Protein AF-A0A345BJR4-F1 (afdb_monomer)

pLDDT: mean 89.12, std 7.37, range [49.47, 97.88]

Secondary structure (DSSP, 8-state):
-HHHHHHHHHTTTT-----STT-TTSHHHHHHHHHHHHT----SS-TTHHHHHTT-----GGG--TT-EEEE-BTTBTT-STTT-EEEE-------

Organism: Enterococcus faecalis (NCBI:txid1351)

Structure (mmCIF, N/CA/C/O backbone):
data_AF-A0A345BJR4-F1
#
_entry.id   AF-A0A345BJR4-F1
#
loop_
_atom_site.group_PDB
_atom_site.id
_atom_site.type_symbol
_atom_site.label_atom_id
_atom_site.label_alt_id
_atom_site.label_comp_id
_atom_site.label_asym_id
_atom_site.label_entity_id
_atom_site.label_seq_id
_atom_site.pdbx_PDB_ins_code
_atom_site.Cartn_x
_atom_site.Cartn_y
_atom_site.Cartn_z
_atom_site.occupancy
_atom_site.B_iso_or_equiv
_atom_site.auth_seq_id
_atom_site.auth_comp_id
_atom_site.auth_asym_id
_atom_site.auth_atom_id
_atom_site.pdbx_PDB_model_num
ATOM 1 N N . GLY A 1 1 ? -10.790 10.121 4.983 1.00 88.88 1 GLY A N 1
ATOM 2 C CA . GLY A 1 1 ? -10.807 9.316 6.227 1.00 88.88 1 GLY A CA 1
ATOM 3 C C . GLY A 1 1 ? -10.599 7.841 5.917 1.00 88.88 1 GLY A C 1
ATOM 4 O O . GLY A 1 1 ? -10.798 7.461 4.769 1.00 88.88 1 GLY A O 1
ATOM 5 N N . LYS A 1 2 ? -10.239 7.006 6.908 1.00 93.62 2 LYS A N 1
ATOM 6 C CA . LYS A 1 2 ? -9.863 5.583 6.711 1.00 93.62 2 LYS A CA 1
ATOM 7 C C . LYS A 1 2 ? -10.850 4.782 5.844 1.00 93.62 2 LYS A C 1
ATOM 9 O O . LYS A 1 2 ? -10.436 4.135 4.890 1.00 93.62 2 LYS A O 1
ATOM 14 N N . GLN A 1 3 ? -12.156 4.912 6.091 1.00 97.00 3 GLN A N 1
ATOM 15 C CA . GLN A 1 3 ? -13.186 4.208 5.312 1.00 97.00 3 GLN A CA 1
ATOM 16 C C . GLN A 1 3 ? -13.178 4.565 3.815 1.00 97.00 3 GLN A C 1
ATOM 18 O O . GLN A 1 3 ? -13.412 3.705 2.973 1.00 97.00 3 GLN A O 1
ATOM 23 N N . ALA A 1 4 ? -12.894 5.820 3.463 1.00 97.50 4 ALA A N 1
ATOM 24 C CA . ALA A 1 4 ? -12.852 6.244 2.065 1.00 97.50 4 ALA A CA 1
ATOM 25 C C . ALA A 1 4 ? -11.660 5.624 1.318 1.00 97.50 4 ALA A C 1
ATOM 27 O O . ALA A 1 4 ? -11.807 5.233 0.163 1.00 97.50 4 ALA A O 1
ATOM 28 N N . ALA A 1 5 ? -10.515 5.468 1.992 1.00 97.06 5 ALA A N 1
ATOM 29 C CA . ALA A 1 5 ? -9.361 4.762 1.440 1.00 97.06 5 ALA A CA 1
ATOM 30 C C . ALA A 1 5 ? -9.673 3.273 1.208 1.00 97.06 5 ALA A C 1
ATOM 32 O O . ALA A 1 5 ? -9.392 2.748 0.134 1.00 97.06 5 ALA A O 1
ATOM 33 N N . ILE A 1 6 ? -10.344 2.623 2.169 1.00 97.88 6 ILE A N 1
ATOM 34 C CA . ILE A 1 6 ? -10.810 1.232 2.037 1.00 97.88 6 ILE A CA 1
ATOM 35 C C . ILE A 1 6 ? -11.760 1.081 0.844 1.00 97.88 6 ILE A C 1
ATOM 37 O O . ILE A 1 6 ? -11.554 0.211 0.003 1.00 97.88 6 ILE A O 1
ATOM 41 N N . ASN A 1 7 ? -12.766 1.951 0.724 1.00 97.62 7 ASN A N 1
ATOM 42 C CA . ASN A 1 7 ? -13.714 1.910 -0.392 1.00 97.62 7 ASN A CA 1
ATOM 43 C C . ASN A 1 7 ? -13.006 2.106 -1.743 1.00 97.62 7 ASN A C 1
ATOM 45 O O . ASN A 1 7 ? -13.333 1.427 -2.714 1.00 97.62 7 ASN A O 1
ATOM 49 N N . ALA A 1 8 ? -12.019 3.006 -1.800 1.00 95.44 8 ALA A N 1
ATOM 50 C CA . ALA A 1 8 ? -11.222 3.223 -2.999 1.00 95.44 8 ALA A CA 1
ATOM 51 C C . ALA A 1 8 ? -10.385 1.990 -3.367 1.00 95.44 8 ALA A C 1
ATOM 53 O O . ALA A 1 8 ? -10.278 1.694 -4.551 1.00 95.44 8 ALA A O 1
ATOM 54 N N . ALA A 1 9 ? -9.821 1.266 -2.399 1.00 94.69 9 ALA A N 1
ATOM 55 C CA . ALA A 1 9 ? -9.093 0.024 -2.664 1.00 94.69 9 ALA A CA 1
ATOM 56 C C . ALA A 1 9 ? -10.018 -1.108 -3.121 1.00 94.69 9 ALA A C 1
ATOM 58 O O . ALA A 1 9 ? -9.723 -1.802 -4.089 1.00 94.69 9 ALA A O 1
ATOM 59 N N . LEU A 1 10 ? -11.182 -1.257 -2.485 1.00 95.81 10 LEU A N 1
ATOM 60 C CA . LEU A 1 10 ? -12.170 -2.263 -2.878 1.00 95.81 10 LEU A CA 1
ATOM 61 C C . LEU A 1 10 ? -12.699 -2.043 -4.301 1.00 95.81 10 LEU A C 1
ATOM 63 O O . LEU A 1 10 ? -12.992 -3.015 -4.989 1.00 95.81 10 LEU A O 1
ATOM 67 N N . ALA A 1 11 ? -12.761 -0.795 -4.774 1.00 94.19 11 ALA A N 1
ATOM 68 C CA . ALA A 1 11 ? -13.137 -0.487 -6.152 1.00 94.19 11 ALA A CA 1
ATOM 69 C C . ALA A 1 11 ? -12.126 -0.994 -7.204 1.00 94.19 11 ALA A C 1
ATOM 71 O O . ALA A 1 11 ? -12.473 -1.069 -8.379 1.00 94.19 11 ALA A O 1
ATOM 72 N N . ASP A 1 12 ? -10.894 -1.352 -6.822 1.00 91.00 12 ASP A N 1
ATOM 73 C CA . ASP A 1 12 ? -9.934 -1.987 -7.739 1.00 91.00 12 ASP A CA 1
ATOM 74 C C . ASP A 1 12 ? -10.132 -3.497 -7.871 1.00 91.00 12 ASP A C 1
ATOM 76 O O . ASP A 1 12 ? -9.688 -4.091 -8.853 1.00 91.00 12 ASP A O 1
ATOM 80 N N . VAL A 1 13 ? -10.811 -4.130 -6.914 1.00 90.75 13 VAL A N 1
ATOM 81 C CA . VAL A 1 13 ? -11.006 -5.580 -6.922 1.00 90.75 13 VAL A CA 1
ATOM 82 C C . VAL A 1 13 ? -11.866 -5.984 -8.119 1.00 90.75 13 VAL A C 1
ATOM 84 O O . VAL A 1 13 ? -12.939 -5.435 -8.352 1.00 90.75 13 VAL A O 1
ATOM 87 N N . GLY A 1 14 ? -11.388 -6.971 -8.878 1.00 91.44 14 GLY A N 1
ATOM 88 C CA . GLY A 1 14 ? -12.058 -7.464 -10.084 1.00 91.44 14 GLY A CA 1
ATOM 89 C C . GLY A 1 14 ? -11.768 -6.649 -11.347 1.00 91.44 14 GLY A C 1
ATOM 90 O O . GLY A 1 14 ? -12.173 -7.067 -12.429 1.00 91.44 14 GLY A O 1
ATOM 91 N N . ASN A 1 15 ? -11.029 -5.542 -11.239 1.00 88.88 15 ASN A N 1
ATOM 92 C CA . ASN A 1 15 ? -10.568 -4.773 -12.388 1.00 88.88 15 ASN A CA 1
ATOM 93 C C . ASN A 1 15 ? -9.152 -5.192 -12.803 1.00 88.88 15 ASN A C 1
ATOM 95 O O . ASN A 1 15 ? -8.344 -5.653 -12.000 1.00 88.88 15 ASN A O 1
ATOM 99 N N . SER A 1 16 ? -8.845 -5.032 -14.089 1.00 88.00 16 SER A N 1
ATOM 100 C CA . SER A 1 16 ? -7.501 -5.203 -14.641 1.00 88.00 16 SER A CA 1
ATOM 101 C C . SER A 1 16 ? -7.126 -3.943 -15.399 1.00 88.00 16 SER A C 1
ATOM 103 O O . SER A 1 16 ? -7.844 -3.518 -16.302 1.00 88.00 16 SER A O 1
ATOM 105 N N . TYR A 1 17 ? -6.000 -3.349 -15.027 1.00 87.31 17 TYR A N 1
ATOM 106 C CA . TYR A 1 17 ? -5.496 -2.128 -15.636 1.00 87.31 17 TYR A CA 1
ATOM 107 C C . TYR A 1 17 ? -4.182 -2.421 -16.352 1.00 87.31 17 TYR A C 1
ATOM 109 O O . TYR A 1 17 ? -3.387 -3.241 -15.892 1.00 87.31 17 TYR A O 1
ATOM 117 N N . ALA A 1 18 ? -3.940 -1.733 -17.466 1.00 86.81 18 ALA A N 1
ATOM 118 C CA . ALA A 1 18 ? -2.630 -1.763 -18.097 1.00 86.81 18 ALA A CA 1
ATOM 119 C C . ALA A 1 18 ? -1.568 -1.225 -17.123 1.00 86.81 18 ALA A C 1
ATOM 121 O O . ALA A 1 18 ? -1.797 -0.241 -16.413 1.00 86.81 18 ALA A O 1
ATOM 122 N N . THR A 1 19 ? -0.411 -1.879 -17.099 1.00 83.06 19 THR A N 1
ATOM 123 C CA . THR A 1 19 ? 0.746 -1.483 -16.295 1.00 83.06 19 THR A CA 1
ATOM 124 C C . THR A 1 19 ? 1.890 -1.032 -17.204 1.00 83.06 19 THR A C 1
ATOM 126 O O . THR A 1 19 ? 1.991 -1.427 -18.365 1.00 83.06 19 THR A O 1
ATOM 129 N N . GLY A 1 20 ? 2.719 -0.135 -16.684 1.00 80.88 20 GLY A N 1
ATOM 130 C CA . GLY A 1 20 ? 3.736 0.634 -17.399 1.00 80.88 20 GLY A CA 1
ATOM 131 C C . GLY A 1 20 ? 3.904 1.973 -16.684 1.00 80.88 20 GLY A C 1
ATOM 132 O O . GLY A 1 20 ? 3.074 2.296 -15.840 1.00 80.88 20 GLY A O 1
ATOM 133 N N . TRP A 1 21 ? 4.922 2.765 -17.023 1.00 81.38 21 TRP A N 1
ATOM 134 C CA . TRP A 1 21 ? 5.249 3.976 -16.261 1.00 81.38 21 TRP A CA 1
ATOM 135 C C . TRP A 1 21 ? 4.052 4.913 -16.046 1.00 81.38 21 TRP A C 1
ATOM 137 O O . TRP A 1 21 ? 3.488 5.449 -17.005 1.00 81.38 21 TRP A O 1
ATOM 147 N N . ASN A 1 22 ? 3.718 5.143 -14.773 1.00 83.38 22 ASN A N 1
ATOM 148 C CA . ASN A 1 22 ? 2.645 6.024 -14.316 1.00 83.38 22 ASN A CA 1
ATOM 149 C C . ASN A 1 22 ? 1.251 5.624 -14.848 1.00 83.38 22 ASN A C 1
ATOM 151 O O . ASN A 1 22 ? 0.437 6.490 -15.173 1.00 83.38 22 ASN A O 1
ATOM 155 N N . GLN A 1 23 ? 0.982 4.318 -14.965 1.00 85.81 23 GLN A N 1
ATOM 156 C CA . GLN A 1 23 ? -0.294 3.777 -15.453 1.00 85.81 23 GLN A CA 1
ATOM 157 C C . GLN A 1 23 ? -1.241 3.332 -14.314 1.00 85.81 23 GLN A C 1
ATOM 159 O O . GLN A 1 23 ? -0.777 2.980 -13.229 1.00 85.81 23 GLN A O 1
ATOM 164 N N . PRO A 1 24 ? -2.574 3.281 -14.543 1.00 75.44 24 PRO A N 1
ATOM 165 C CA . PRO A 1 24 ? -3.591 3.015 -13.510 1.00 75.44 24 PRO A CA 1
ATOM 166 C C . PRO A 1 24 ? -3.529 1.659 -12.779 1.00 75.44 24 PRO A C 1
ATOM 168 O O . PRO A 1 24 ? -4.265 1.478 -11.815 1.00 75.44 24 PRO A O 1
ATOM 171 N N . GLY A 1 25 ? -2.683 0.716 -13.208 1.00 82.81 25 GLY A N 1
ATOM 172 C CA . GLY A 1 25 ? -2.468 -0.572 -12.531 1.00 82.81 25 GLY A CA 1
ATOM 173 C C . GLY A 1 25 ? -1.209 -0.656 -11.668 1.00 82.81 25 GLY A C 1
ATOM 174 O O . GLY A 1 25 ? -0.936 -1.707 -11.092 1.00 82.81 25 GLY A O 1
ATOM 175 N N . GLU A 1 26 ? -0.403 0.404 -11.608 1.00 89.00 26 GLU A N 1
ATOM 176 C CA . GLU A 1 26 ? 0.812 0.405 -10.796 1.00 89.00 26 GLU A CA 1
ATOM 177 C C . GLU A 1 26 ? 0.493 0.549 -9.307 1.00 89.00 26 GLU A C 1
ATOM 179 O O . GLU A 1 26 ? -0.314 1.387 -8.904 1.00 89.00 26 GLU A O 1
ATOM 184 N N . CYS A 1 27 ? 1.206 -0.206 -8.469 1.00 90.19 27 CYS A N 1
ATOM 185 C CA . CYS A 1 27 ? 0.995 -0.225 -7.022 1.00 90.19 27 CYS A CA 1
ATOM 186 C C . CYS A 1 27 ? 1.039 1.181 -6.390 1.00 90.19 27 CYS A C 1
ATOM 188 O O . CYS A 1 27 ? 0.146 1.530 -5.622 1.00 90.19 27 CYS A O 1
ATOM 190 N N . LEU A 1 28 ? 2.006 2.033 -6.759 1.00 89.88 28 LEU A N 1
ATOM 191 C CA . LEU A 1 28 ? 2.094 3.404 -6.233 1.00 89.88 28 LEU A CA 1
ATOM 192 C C . LEU A 1 28 ? 1.003 4.337 -6.775 1.00 89.88 28 LEU A C 1
ATOM 194 O O . LEU A 1 28 ? 0.601 5.268 -6.077 1.00 89.88 28 LEU A O 1
ATOM 198 N N . VAL A 1 29 ? 0.501 4.104 -7.991 1.00 91.06 29 VAL A N 1
ATOM 199 C CA . VAL A 1 29 ? -0.625 4.874 -8.541 1.00 91.06 29 VAL A CA 1
ATOM 200 C C . VAL A 1 29 ? -1.907 4.528 -7.784 1.00 91.06 29 VAL A C 1
ATOM 202 O O . VAL A 1 29 ? -2.630 5.434 -7.361 1.00 91.06 29 VAL A O 1
ATOM 205 N N . SER A 1 30 ? -2.149 3.241 -7.524 1.00 92.00 30 SER A N 1
ATOM 206 C CA . SER A 1 30 ? -3.258 2.794 -6.678 1.00 92.00 30 SER A CA 1
ATOM 207 C C . SER A 1 30 ? -3.155 3.379 -5.268 1.00 92.00 30 SER A C 1
ATOM 209 O O . SER A 1 30 ? -4.112 3.986 -4.789 1.00 92.00 30 SER A O 1
ATOM 211 N N . VAL A 1 31 ? -1.974 3.322 -4.639 1.00 93.31 31 VAL A N 1
ATOM 212 C CA . VAL A 1 31 ? -1.764 3.887 -3.296 1.00 93.31 31 VAL A CA 1
ATOM 213 C C . VAL A 1 31 ? -2.041 5.384 -3.237 1.00 93.31 31 VAL A C 1
ATOM 215 O O . VAL A 1 31 ? -2.727 5.836 -2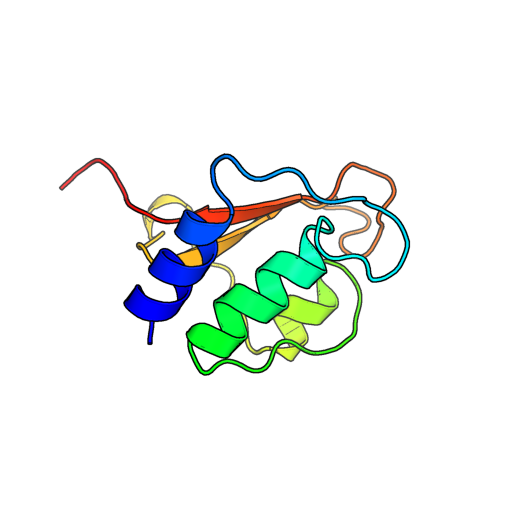.319 1.00 93.31 31 VAL A O 1
ATOM 218 N N . ARG A 1 32 ? -1.587 6.157 -4.236 1.00 92.69 32 ARG A N 1
ATOM 219 C CA . ARG A 1 32 ? -1.890 7.594 -4.332 1.00 92.69 32 ARG A CA 1
ATOM 220 C C . ARG A 1 32 ? -3.389 7.834 -4.328 1.00 92.69 32 ARG A C 1
ATOM 222 O O . ARG A 1 32 ? -3.863 8.708 -3.610 1.00 92.69 32 ARG A O 1
ATOM 229 N N . ARG A 1 33 ? -4.142 7.042 -5.095 1.00 93.12 33 ARG A N 1
ATOM 230 C CA . ARG A 1 33 ? -5.600 7.158 -5.169 1.00 93.12 33 ARG A CA 1
ATOM 231 C C . ARG A 1 33 ? -6.265 6.835 -3.834 1.00 93.12 33 ARG A C 1
ATOM 233 O O . ARG A 1 33 ? -7.139 7.582 -3.396 1.00 93.12 33 ARG A O 1
ATOM 240 N N . TRP A 1 34 ? -5.862 5.744 -3.184 1.00 95.44 34 TRP A N 1
ATOM 241 C CA . TRP A 1 34 ? -6.439 5.327 -1.905 1.00 95.44 34 TRP A CA 1
ATOM 242 C C . TRP A 1 34 ? -6.154 6.352 -0.802 1.00 95.44 34 TRP A C 1
ATOM 244 O O . TRP A 1 34 ? -7.069 6.764 -0.087 1.00 95.44 34 TRP A O 1
ATOM 254 N N . LEU A 1 35 ? -4.909 6.823 -0.702 1.00 94.38 35 LEU A N 1
ATOM 255 C CA . LEU A 1 35 ? -4.501 7.828 0.279 1.00 94.38 35 LEU A CA 1
ATOM 256 C C . LEU A 1 35 ? -5.155 9.186 0.011 1.00 94.38 35 LEU A C 1
ATOM 258 O O . LEU A 1 35 ? -5.661 9.794 0.955 1.00 94.38 35 LEU A O 1
ATOM 262 N N . ALA A 1 36 ? -5.268 9.611 -1.252 1.00 95.19 36 ALA A N 1
ATOM 263 C CA . ALA A 1 36 ? -5.981 10.834 -1.618 1.00 95.19 36 ALA A CA 1
ATOM 264 C C . ALA A 1 36 ? -7.464 10.774 -1.215 1.00 95.19 3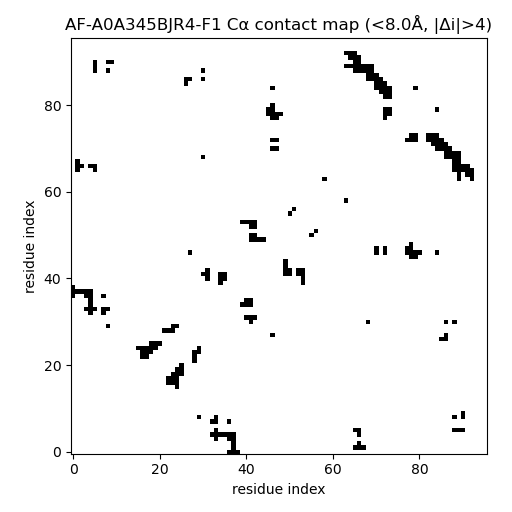6 ALA A C 1
ATOM 266 O O . ALA A 1 36 ? -7.972 11.721 -0.617 1.00 95.19 36 ALA A O 1
ATOM 267 N N . ALA A 1 37 ? -8.146 9.642 -1.436 1.00 96.44 37 ALA A N 1
ATOM 268 C CA . ALA A 1 37 ? -9.504 9.420 -0.921 1.00 96.44 37 ALA A CA 1
ATOM 269 C C . ALA A 1 37 ? -9.548 9.451 0.623 1.00 96.44 37 ALA A C 1
ATOM 271 O O . ALA A 1 37 ? -10.507 9.921 1.242 1.00 96.44 37 ALA A O 1
ATOM 272 N N . GLY A 1 38 ? -8.473 8.991 1.262 1.00 95.19 38 GLY A N 1
ATOM 273 C CA . GLY A 1 38 ? -8.223 9.109 2.694 1.00 95.19 38 GLY A CA 1
ATOM 274 C C . GLY A 1 38 ? -7.990 10.543 3.192 1.00 95.19 38 GLY A C 1
ATOM 275 O O . GLY A 1 38 ? -8.165 10.771 4.392 1.00 95.19 38 GLY A O 1
ATOM 27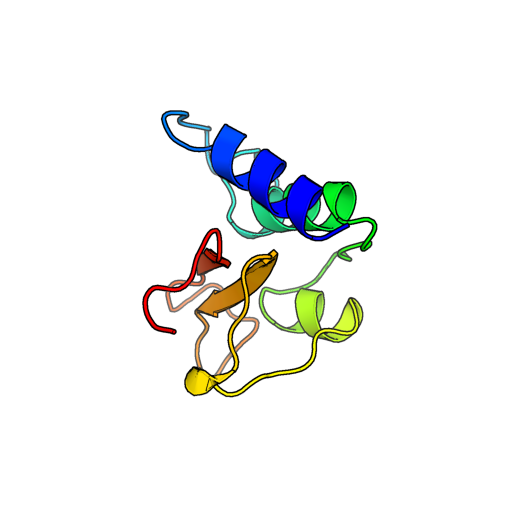6 N N . GLY A 1 39 ? -7.701 11.503 2.310 1.00 94.94 39 GLY A N 1
ATOM 277 C CA . GLY A 1 39 ? -7.320 12.879 2.648 1.00 94.94 39 GLY A CA 1
ATOM 278 C C . GLY A 1 39 ? -5.817 13.072 2.883 1.00 94.94 39 GLY A C 1
ATOM 279 O O . GLY A 1 39 ? -5.419 14.088 3.444 1.00 94.94 39 GLY A O 1
ATOM 280 N N . ILE A 1 40 ? -4.989 12.105 2.484 1.00 93.56 40 ILE A N 1
ATOM 281 C CA . ILE A 1 40 ? -3.528 12.136 2.597 1.00 93.56 40 ILE A CA 1
ATOM 282 C C . ILE A 1 40 ? -2.944 12.362 1.204 1.00 93.56 40 ILE A C 1
ATOM 284 O O . ILE A 1 40 ? -3.255 11.636 0.260 1.00 93.56 40 ILE A O 1
ATOM 288 N N . ASN A 1 41 ? -2.076 13.360 1.074 1.00 91.81 41 ASN A N 1
ATOM 289 C CA . ASN A 1 41 ? -1.333 13.570 -0.160 1.00 91.81 41 ASN A CA 1
ATOM 290 C C . ASN A 1 41 ? -0.126 12.628 -0.199 1.00 91.81 41 ASN A C 1
ATOM 292 O O . ASN A 1 41 ? 0.759 12.747 0.645 1.00 91.81 41 ASN A O 1
ATOM 296 N N . PHE A 1 42 ? -0.080 11.727 -1.181 1.00 90.62 42 PHE A N 1
ATOM 297 C CA . PHE A 1 42 ? 1.074 10.858 -1.399 1.00 90.62 42 PHE A CA 1
ATOM 298 C C . PHE A 1 42 ? 1.954 11.421 -2.510 1.00 90.62 42 PHE A C 1
ATOM 300 O O . PHE A 1 42 ? 1.550 11.482 -3.675 1.00 90.62 42 PHE A O 1
ATOM 307 N N . GLY A 1 43 ? 3.151 11.861 -2.130 1.00 80.06 43 GLY A N 1
ATOM 308 C CA . GLY A 1 43 ? 4.083 12.537 -3.024 1.00 80.06 43 GLY A CA 1
ATOM 309 C C . GLY A 1 43 ? 4.638 11.660 -4.150 1.00 80.06 43 GLY A C 1
ATOM 310 O O . GLY A 1 43 ? 4.433 10.444 -4.230 1.00 80.06 43 GLY A O 1
ATOM 311 N N . TYR A 1 44 ? 5.385 12.304 -5.044 1.00 73.94 44 TYR A N 1
ATOM 312 C CA . TYR A 1 44 ? 6.256 11.604 -5.983 1.00 73.94 44 TYR A CA 1
ATOM 313 C C . TYR A 1 44 ? 7.536 11.174 -5.263 1.00 73.94 44 TYR A C 1
ATOM 315 O O . TYR A 1 44 ? 8.050 11.902 -4.418 1.00 73.94 44 TYR A O 1
ATOM 323 N N . GLY A 1 45 ? 8.043 9.993 -5.597 1.00 80.56 45 GLY A N 1
ATOM 324 C CA . GLY A 1 45 ? 9.192 9.396 -4.929 1.00 80.56 45 GLY A CA 1
ATOM 325 C C . GLY A 1 45 ? 9.299 7.911 -5.246 1.00 80.56 45 GLY A C 1
ATOM 326 O O . GLY A 1 45 ? 8.512 7.380 -6.038 1.00 80.56 45 GLY A O 1
ATOM 327 N N . GLY A 1 46 ? 10.283 7.266 -4.630 1.00 85.38 46 GLY A N 1
ATOM 328 C CA . GLY A 1 46 ? 10.428 5.821 -4.671 1.00 85.38 46 GLY A CA 1
ATOM 329 C C . GLY A 1 46 ? 9.414 5.103 -3.766 1.00 85.38 46 GLY A C 1
ATOM 330 O O . GLY A 1 46 ? 8.671 5.748 -3.016 1.00 85.38 46 GLY A O 1
ATOM 331 N N . PRO A 1 47 ? 9.365 3.764 -3.853 1.00 86.94 47 PRO A N 1
ATOM 332 C CA . PRO A 1 47 ? 8.484 2.917 -3.059 1.00 86.94 47 PRO A CA 1
ATOM 333 C C . PRO A 1 47 ? 8.549 3.137 -1.551 1.00 86.94 47 PRO A C 1
ATOM 335 O O . PRO A 1 47 ? 7.518 2.991 -0.918 1.00 86.94 47 PRO A O 1
ATOM 338 N N . ASN A 1 48 ? 9.690 3.522 -0.982 1.00 90.38 48 ASN A N 1
ATOM 339 C CA . ASN A 1 48 ? 9.822 3.806 0.445 1.00 90.38 48 ASN A CA 1
ATOM 340 C C . ASN A 1 48 ? 9.739 5.309 0.724 1.00 90.38 48 ASN A C 1
ATOM 342 O O . ASN A 1 48 ? 8.939 5.766 1.546 1.00 90.38 48 ASN A O 1
ATOM 346 N N . SER A 1 49 ? 10.525 6.098 -0.012 1.00 90.94 49 SER A N 1
ATOM 347 C CA . SER A 1 49 ? 10.615 7.547 0.177 1.00 90.94 49 SER A CA 1
ATOM 348 C C . SER A 1 49 ? 9.272 8.253 -0.006 1.00 90.94 49 SER A C 1
ATOM 350 O O . SER A 1 49 ? 9.003 9.225 0.699 1.00 90.94 49 SER A O 1
ATOM 352 N N . GLY A 1 50 ? 8.386 7.742 -0.870 1.00 91.44 50 GLY A N 1
ATOM 353 C CA . GLY A 1 50 ? 7.018 8.247 -1.009 1.00 91.44 50 GLY A CA 1
ATOM 354 C C . GLY A 1 50 ? 6.197 8.135 0.282 1.00 91.44 50 GLY A C 1
ATOM 355 O O . GLY A 1 50 ? 5.501 9.082 0.652 1.00 91.44 50 GLY A O 1
ATOM 356 N N . TYR A 1 51 ? 6.316 7.027 1.018 1.00 91.00 51 TYR A N 1
ATOM 357 C CA . TYR A 1 51 ? 5.613 6.831 2.292 1.00 91.00 51 TYR A CA 1
ATOM 358 C C . TYR A 1 51 ? 6.192 7.719 3.380 1.00 91.00 51 TYR A C 1
ATOM 360 O O . TYR A 1 51 ? 5.442 8.427 4.052 1.00 91.00 51 TYR A O 1
ATOM 368 N N . VAL A 1 52 ? 7.520 7.735 3.512 1.00 90.62 52 VAL A N 1
ATOM 369 C CA . VAL A 1 52 ? 8.213 8.574 4.498 1.00 90.62 52 VAL A CA 1
ATOM 370 C C . VAL A 1 52 ? 7.858 10.050 4.290 1.00 90.62 52 VAL A C 1
ATOM 372 O O . VAL A 1 52 ? 7.477 10.731 5.240 1.00 90.62 52 VAL A O 1
ATOM 375 N N . ALA A 1 53 ? 7.883 10.535 3.044 1.00 91.25 53 ALA A N 1
ATOM 376 C CA . ALA A 1 53 ? 7.517 11.914 2.707 1.00 91.25 53 ALA A CA 1
ATOM 377 C C . ALA A 1 53 ? 6.037 12.238 2.970 1.00 91.25 53 ALA A C 1
ATOM 379 O O . ALA A 1 53 ? 5.688 13.394 3.197 1.00 91.25 53 ALA A O 1
ATOM 380 N N . SER A 1 54 ? 5.172 11.223 2.971 1.00 90.50 54 SER A N 1
ATOM 381 C CA . SER A 1 54 ? 3.747 11.357 3.298 1.00 90.50 54 SER A CA 1
ATOM 382 C C . SER A 1 54 ? 3.474 11.307 4.808 1.00 90.50 54 SER A C 1
ATOM 384 O O . SER A 1 54 ? 2.317 11.328 5.224 1.00 90.50 54 SER A O 1
ATOM 386 N N . GLY A 1 55 ? 4.525 11.232 5.634 1.00 90.38 55 GLY A N 1
ATOM 387 C CA . GLY A 1 55 ? 4.423 11.149 7.090 1.00 90.38 55 GLY A CA 1
ATOM 388 C C . GLY A 1 55 ? 4.076 9.752 7.605 1.00 90.38 55 GLY A C 1
ATOM 389 O O . GLY A 1 55 ? 3.570 9.630 8.721 1.00 90.38 55 GLY A O 1
ATOM 390 N N . ALA A 1 56 ? 4.309 8.703 6.809 1.00 90.88 56 ALA A N 1
ATOM 391 C CA . ALA A 1 56 ? 4.051 7.338 7.242 1.00 90.88 56 ALA A CA 1
ATOM 392 C C . ALA A 1 56 ? 4.956 6.955 8.418 1.00 90.88 56 ALA A C 1
ATOM 394 O O . ALA A 1 56 ? 6.160 7.217 8.420 1.00 90.88 56 ALA A O 1
ATOM 395 N N . THR A 1 57 ? 4.370 6.283 9.403 1.00 90.75 57 THR A N 1
ATOM 396 C CA . THR A 1 57 ? 5.090 5.677 10.519 1.00 90.75 57 THR A CA 1
ATOM 397 C C . THR A 1 57 ? 5.018 4.164 10.395 1.00 90.75 57 THR A C 1
ATOM 399 O O . THR A 1 57 ? 3.968 3.595 10.095 1.00 90.75 57 THR A O 1
ATOM 402 N N . GLN A 1 58 ? 6.146 3.492 10.619 1.00 89.88 58 GLN A N 1
ATOM 403 C CA . GLN A 1 58 ? 6.158 2.038 10.654 1.00 89.88 58 GLN A CA 1
ATOM 404 C C . GLN A 1 58 ? 5.467 1.556 11.932 1.00 89.88 58 GLN A C 1
ATOM 406 O O . GLN A 1 58 ? 5.764 2.026 13.032 1.00 89.88 58 GLN A O 1
ATOM 411 N N . VAL A 1 59 ? 4.559 0.597 11.784 1.00 88.88 59 VAL A N 1
ATOM 412 C CA . VAL A 1 59 ? 3.838 -0.027 12.895 1.00 88.88 59 VAL A CA 1
ATOM 413 C C . VAL A 1 59 ? 4.156 -1.517 12.961 1.00 88.88 59 VAL A C 1
ATOM 415 O O . VAL A 1 59 ? 4.443 -2.151 11.946 1.00 88.88 59 VAL A O 1
ATOM 418 N N . SER A 1 60 ? 4.112 -2.087 14.169 1.00 91.81 60 SER A N 1
ATOM 419 C CA . SER A 1 60 ? 4.174 -3.542 14.351 1.00 91.81 60 SER A CA 1
ATOM 420 C C . SER A 1 60 ? 3.002 -4.212 13.636 1.00 91.81 60 SER A C 1
ATOM 422 O O . SER A 1 60 ? 1.884 -3.695 13.673 1.00 91.81 60 SER A O 1
ATOM 424 N N . TRP A 1 61 ? 3.226 -5.404 13.077 1.00 88.94 61 TRP A N 1
ATOM 425 C CA . TRP A 1 61 ? 2.174 -6.192 12.429 1.00 88.94 61 TRP A CA 1
ATOM 426 C C . TRP A 1 61 ? 0.983 -6.476 13.356 1.00 88.94 61 TRP A C 1
ATOM 428 O O . TRP A 1 61 ? -0.163 -6.474 12.922 1.00 88.94 61 TRP A O 1
ATOM 438 N N . SER A 1 62 ? 1.241 -6.632 14.659 1.00 91.69 62 SER A N 1
ATOM 439 C CA . SER A 1 62 ? 0.210 -6.819 15.690 1.00 91.69 62 SER A CA 1
ATOM 440 C C . SER A 1 62 ? -0.723 -5.618 15.877 1.00 91.69 62 SER A C 1
ATOM 442 O O . SER A 1 62 ? -1.766 -5.757 16.505 1.00 91.69 62 SER A O 1
ATOM 444 N N . ASN A 1 63 ? -0.332 -4.436 15.395 1.00 92.44 63 ASN A N 1
ATOM 445 C CA . ASN A 1 63 ? -1.053 -3.182 15.610 1.00 92.44 63 ASN A CA 1
ATOM 446 C C . ASN A 1 63 ? -1.750 -2.680 14.345 1.00 92.44 63 ASN A C 1
ATOM 448 O O . ASN A 1 63 ? -2.384 -1.628 14.396 1.00 92.44 63 ASN A O 1
ATOM 452 N N . VAL A 1 64 ? -1.623 -3.408 13.234 1.00 92.62 64 VAL A N 1
ATOM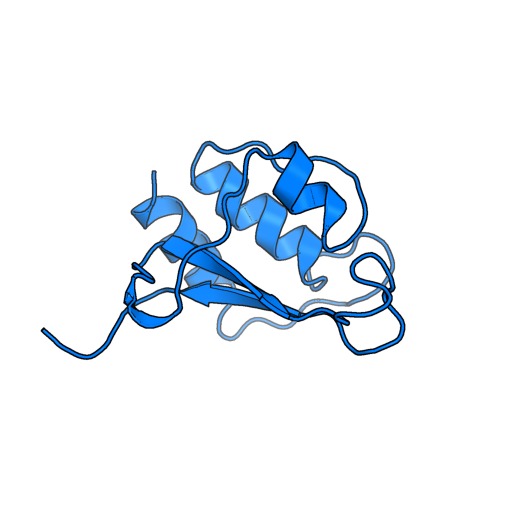 453 C CA . VAL A 1 64 ? -2.237 -3.057 11.953 1.00 92.62 64 VAL A CA 1
ATOM 454 C C . VAL A 1 64 ? -3.746 -2.892 12.116 1.00 92.62 64 VAL A C 1
ATOM 456 O O . VAL A 1 64 ? -4.411 -3.684 12.783 1.00 92.62 64 VAL A O 1
ATOM 459 N N . GLN A 1 65 ? -4.287 -1.851 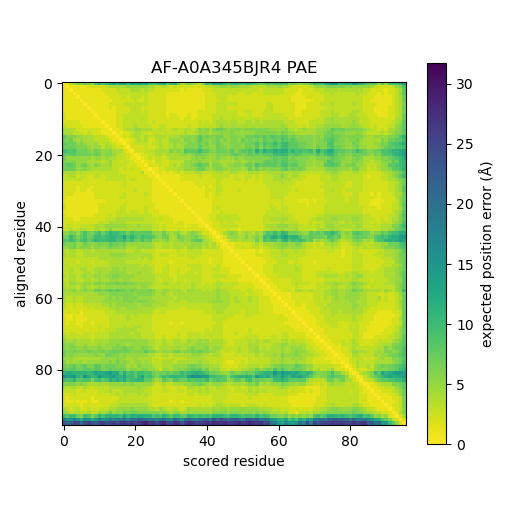11.497 1.00 94.19 65 GLN A N 1
ATOM 460 C CA . GLN A 1 65 ? -5.701 -1.508 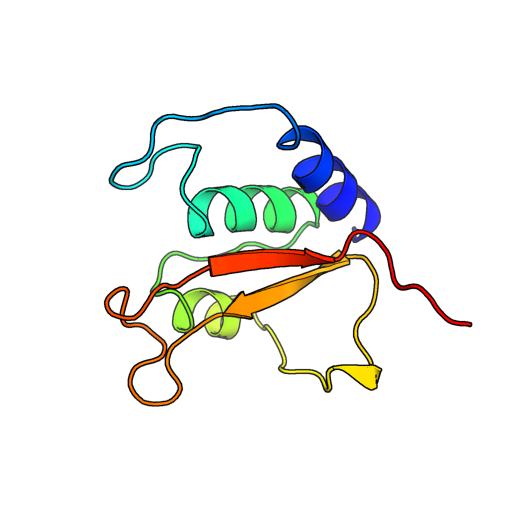11.505 1.00 94.19 65 GLN A CA 1
ATOM 461 C C . GLN A 1 65 ? -6.255 -1.437 10.077 1.00 94.19 65 GLN A C 1
ATOM 463 O O . GLN A 1 65 ? -5.518 -1.156 9.128 1.00 94.19 65 GLN A O 1
ATOM 468 N N . PRO A 1 66 ? -7.577 -1.602 9.897 1.00 95.62 66 PRO A N 1
ATOM 469 C CA . PRO A 1 66 ? -8.217 -1.287 8.629 1.00 95.62 66 PRO A CA 1
ATOM 470 C C . PRO A 1 66 ? -7.923 0.157 8.193 1.00 95.62 66 PRO A C 1
ATOM 472 O O . PRO A 1 66 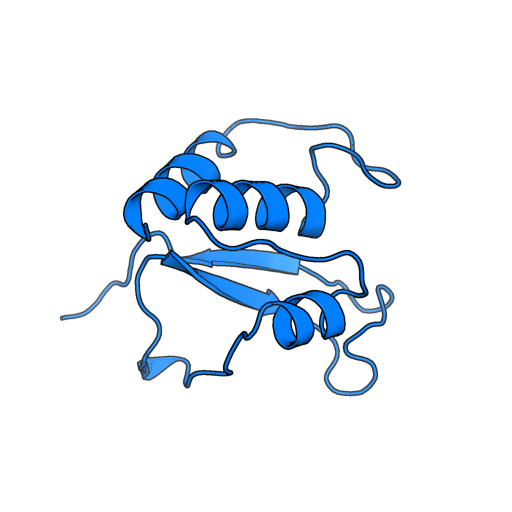? -8.060 1.106 8.972 1.00 95.62 66 PRO A O 1
ATOM 475 N N . GLY A 1 67 ? -7.535 0.320 6.932 1.00 94.44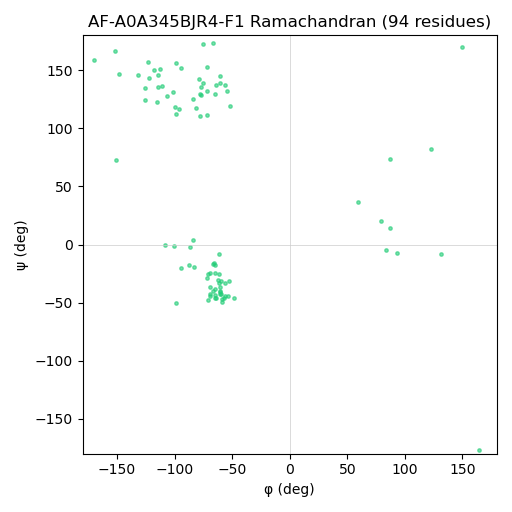 67 GLY A N 1
ATOM 476 C CA . GLY A 1 67 ? -7.107 1.578 6.328 1.00 94.44 67 GLY A CA 1
ATOM 477 C C . GLY A 1 67 ? -5.598 1.822 6.370 1.00 94.44 67 GLY A C 1
ATOM 478 O O . GLY A 1 67 ? -5.151 2.784 5.746 1.00 94.44 67 GLY A O 1
ATOM 479 N N . ASP A 1 68 ? -4.822 0.978 7.055 1.00 94.62 68 ASP A N 1
ATOM 480 C CA . ASP A 1 68 ? -3.363 1.022 6.973 1.00 94.62 68 ASP A CA 1
ATOM 481 C C . ASP A 1 68 ? -2.889 0.497 5.609 1.00 94.62 68 ASP A C 1
ATOM 483 O O . ASP A 1 68 ? -3.550 -0.323 4.962 1.00 94.62 68 ASP A O 1
ATOM 487 N N . VAL A 1 69 ? -1.727 0.978 5.173 1.00 93.31 69 VAL A N 1
ATOM 488 C CA . VAL A 1 69 ? -1.079 0.554 3.931 1.00 93.31 69 VAL A CA 1
ATOM 489 C C . VAL A 1 69 ? 0.224 -0.151 4.271 1.00 93.31 69 VAL A C 1
ATOM 491 O O . VAL A 1 69 ? 0.996 0.325 5.102 1.00 93.31 69 VAL A O 1
ATOM 494 N N . VAL A 1 70 ? 0.471 -1.278 3.613 1.00 92.38 70 VAL A N 1
ATOM 495 C CA . VAL A 1 70 ? 1.661 -2.104 3.806 1.00 92.38 70 VAL A CA 1
ATOM 496 C C . VAL A 1 70 ? 2.470 -2.089 2.520 1.00 92.38 70 VAL A C 1
ATOM 498 O O . VAL A 1 70 ? 1.969 -2.485 1.470 1.00 92.38 70 VAL A O 1
ATOM 501 N N . GLN A 1 71 ? 3.725 -1.659 2.620 1.00 91.31 71 GLN A N 1
ATOM 502 C CA . GLN A 1 71 ? 4.689 -1.678 1.528 1.00 91.31 71 GLN A CA 1
ATOM 503 C C . GLN A 1 71 ? 5.612 -2.889 1.693 1.00 91.31 71 GLN A C 1
ATOM 505 O O . GLN A 1 71 ? 6.342 -3.005 2.675 1.00 91.31 71 GLN A O 1
ATOM 510 N N . TYR A 1 72 ? 5.585 -3.789 0.717 1.00 90.25 72 TYR A N 1
ATOM 511 C CA . TYR A 1 72 ? 6.607 -4.810 0.537 1.00 90.25 72 TYR A CA 1
ATOM 512 C C . TYR A 1 72 ? 7.767 -4.203 -0.246 1.00 90.25 72 TYR A C 1
ATOM 514 O O . TYR A 1 72 ? 7.578 -3.648 -1.331 1.00 90.25 72 TYR A O 1
ATOM 522 N N . GLU A 1 73 ? 8.966 -4.296 0.309 1.00 89.62 73 GLU A N 1
ATOM 523 C CA . GLU A 1 73 ? 10.178 -3.699 -0.245 1.00 89.62 73 GLU A CA 1
ATOM 524 C C . GLU A 1 73 ? 11.422 -4.493 0.170 1.00 89.62 73 GLU A C 1
ATOM 526 O O . GLU A 1 73 ? 11.376 -5.349 1.057 1.00 89.62 73 GLU A O 1
ATOM 531 N N . SER A 1 74 ? 12.551 -4.213 -0.484 1.00 88.31 74 SER A N 1
ATOM 532 C CA . SER A 1 74 ? 13.843 -4.782 -0.103 1.00 88.31 74 SER A CA 1
ATOM 533 C C . SER A 1 74 ? 14.404 -4.069 1.124 1.00 88.31 74 SER A C 1
ATOM 535 O O . SER A 1 74 ? 14.599 -2.857 1.099 1.00 88.31 74 SER A O 1
ATOM 537 N N . ALA A 1 75 ? 14.791 -4.825 2.153 1.00 85.50 75 ALA A N 1
ATOM 538 C CA . ALA A 1 75 ? 15.449 -4.266 3.338 1.00 85.50 75 ALA A CA 1
ATOM 539 C C . ALA A 1 75 ? 16.800 -3.586 3.027 1.00 85.50 75 ALA A C 1
ATOM 541 O O . ALA A 1 75 ? 17.235 -2.708 3.767 1.00 85.50 75 ALA A O 1
ATOM 542 N N . TYR A 1 76 ? 17.472 -3.982 1.941 1.00 88.19 76 TYR A N 1
ATOM 543 C CA . TYR A 1 76 ? 18.790 -3.458 1.559 1.00 88.19 76 TYR A CA 1
ATOM 544 C C . TYR A 1 76 ? 18.715 -2.304 0.557 1.00 88.19 76 TYR A C 1
ATOM 546 O O . TYR A 1 76 ? 19.679 -1.563 0.375 1.00 88.19 76 TYR A O 1
ATOM 554 N N . SER A 1 77 ? 17.600 -2.178 -0.159 1.00 88.69 77 SER A N 1
ATOM 555 C CA . SER A 1 77 ? 17.399 -1.150 -1.182 1.00 88.69 77 SER A CA 1
ATOM 556 C C . SER A 1 77 ? 15.907 -0.820 -1.267 1.00 88.69 77 SER A C 1
ATOM 558 O O . SER A 1 77 ? 15.248 -1.234 -2.218 1.00 88.69 77 SER A O 1
ATOM 560 N N . PRO A 1 78 ? 15.353 -0.116 -0.269 1.00 87.81 78 PRO A N 1
ATOM 561 C CA . PRO A 1 78 ? 13.904 0.009 -0.087 1.00 87.81 78 PRO A CA 1
ATOM 562 C C . PRO A 1 78 ? 13.221 0.855 -1.175 1.00 87.81 78 PRO A C 1
ATOM 564 O O . PRO A 1 78 ? 12.070 0.614 -1.515 1.00 87.81 78 PRO A O 1
ATOM 567 N N . ASP A 1 79 ? 13.956 1.766 -1.820 1.00 89.56 79 ASP A N 1
ATOM 568 C CA . ASP A 1 79 ? 13.477 2.498 -3.003 1.00 89.56 79 ASP A CA 1
ATOM 569 C C . ASP A 1 79 ? 13.724 1.768 -4.339 1.00 89.56 79 ASP A C 1
ATOM 571 O O . ASP A 1 79 ? 13.347 2.259 -5.406 1.00 89.56 79 ASP A O 1
ATOM 575 N N . SER A 1 80 ? 14.365 0.597 -4.316 1.00 86.56 80 SER A N 1
ATOM 576 C CA . SER A 1 80 ? 14.615 -0.182 -5.526 1.00 86.56 80 SER A CA 1
ATOM 577 C C . SER A 1 80 ? 13.361 -0.930 -5.959 1.00 86.56 80 SER A C 1
ATOM 579 O O . SER A 1 80 ? 12.783 -1.710 -5.208 1.00 86.56 80 SER A O 1
ATOM 581 N N . TRP A 1 81 ? 13.008 -0.776 -7.232 1.00 82.19 81 TRP A N 1
ATOM 582 C CA . TRP A 1 81 ? 11.990 -1.594 -7.894 1.00 82.19 81 TRP A CA 1
ATOM 583 C C . TRP A 1 81 ? 12.465 -3.036 -8.128 1.00 82.19 81 TRP A C 1
ATOM 585 O O . TRP A 1 81 ? 11.657 -3.963 -8.220 1.00 82.19 81 TRP A O 1
ATOM 595 N N . ILE A 1 82 ? 13.787 -3.231 -8.214 1.00 73.69 82 ILE A N 1
ATOM 596 C CA . ILE A 1 82 ? 14.423 -4.541 -8.359 1.00 73.69 82 ILE A CA 1
ATOM 597 C C . ILE A 1 82 ? 14.291 -5.266 -7.019 1.00 73.69 82 ILE A C 1
ATOM 599 O O . ILE A 1 82 ? 14.903 -4.857 -6.033 1.00 73.69 82 ILE A O 1
ATOM 603 N N . GLY A 1 83 ? 13.480 -6.324 -6.998 1.00 70.62 83 GLY A N 1
ATOM 604 C CA . GLY A 1 83 ? 13.182 -7.114 -5.798 1.00 70.62 83 GLY A CA 1
ATOM 605 C C . GLY A 1 83 ? 11.692 -7.368 -5.559 1.00 70.62 83 GLY A C 1
ATOM 606 O O . GLY A 1 83 ? 11.364 -8.192 -4.715 1.00 70.62 83 GLY A O 1
ATOM 607 N N . GLY A 1 84 ? 10.804 -6.726 -6.329 1.00 76.06 84 GLY A N 1
ATOM 608 C CA . GLY A 1 84 ? 9.361 -6.961 -6.247 1.00 76.06 84 GLY A CA 1
ATOM 609 C C . GLY A 1 84 ? 8.698 -6.092 -5.186 1.00 76.06 84 GLY A C 1
ATOM 610 O O . GLY A 1 84 ? 8.308 -6.572 -4.127 1.00 76.06 84 GLY A O 1
ATOM 611 N N . VAL A 1 85 ? 8.565 -4.800 -5.486 1.00 88.94 85 VAL A N 1
ATOM 612 C CA . VAL A 1 85 ? 7.803 -3.881 -4.640 1.00 88.94 85 VAL A CA 1
ATOM 613 C C . VAL A 1 85 ? 6.310 -4.069 -4.853 1.00 88.94 85 VAL A C 1
ATOM 615 O O . VAL A 1 85 ? 5.825 -4.158 -5.983 1.00 88.94 85 VAL A O 1
ATOM 618 N N . HIS A 1 86 ? 5.562 -4.108 -3.761 1.00 91.06 86 HIS A N 1
ATOM 619 C CA . HIS A 1 86 ? 4.116 -4.237 -3.823 1.00 91.06 86 HIS A CA 1
ATOM 620 C C . HIS A 1 86 ? 3.481 -3.506 -2.656 1.00 91.06 86 HIS A C 1
ATOM 622 O O . HIS A 1 86 ? 4.051 -3.466 -1.572 1.00 91.06 86 HIS A O 1
ATOM 628 N N . THR A 1 87 ? 2.302 -2.938 -2.874 1.00 92.19 87 THR A N 1
ATOM 629 C CA . THR A 1 87 ? 1.549 -2.302 -1.800 1.00 92.19 87 THR A CA 1
ATOM 630 C C . THR A 1 87 ? 0.184 -2.931 -1.677 1.00 92.19 87 THR A C 1
ATOM 632 O O . THR A 1 87 ? -0.437 -3.282 -2.681 1.00 92.19 87 THR A O 1
ATOM 635 N N . VAL A 1 88 ? -0.281 -3.052 -0.443 1.00 93.06 88 VAL A N 1
ATOM 636 C CA . VAL A 1 88 ? -1.630 -3.508 -0.134 1.00 93.06 88 VAL A CA 1
ATOM 637 C C . VAL A 1 88 ? -2.259 -2.570 0.881 1.00 93.06 88 VAL A C 1
ATOM 639 O O . VAL A 1 88 ? -1.584 -2.046 1.768 1.00 93.06 88 VAL A O 1
ATOM 642 N N . LEU A 1 89 ? -3.567 -2.368 0.760 1.00 95.31 89 LEU A N 1
ATOM 643 C CA . LEU A 1 89 ? -4.360 -1.673 1.764 1.00 95.31 89 LEU A CA 1
ATOM 644 C C . LEU A 1 89 ? -5.123 -2.698 2.595 1.00 95.31 89 LEU A C 1
ATOM 646 O O . LEU A 1 89 ? -5.787 -3.586 2.060 1.00 95.31 89 LEU A O 1
ATOM 650 N N . VAL A 1 90 ? -5.045 -2.557 3.911 1.00 95.38 90 VAL A N 1
ATOM 651 C CA . VAL A 1 90 ? -5.717 -3.448 4.853 1.00 95.38 90 VAL A CA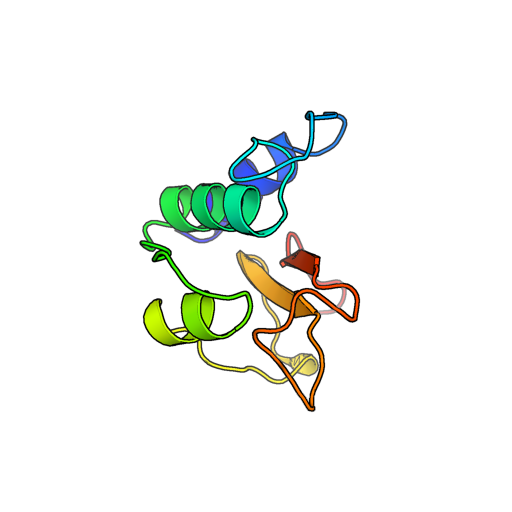 1
ATOM 652 C C . VAL A 1 90 ? -7.189 -3.068 4.921 1.00 95.38 90 VAL A C 1
ATOM 654 O O . VAL A 1 90 ? -7.548 -2.010 5.428 1.00 95.38 90 VAL A O 1
ATOM 657 N N . THR A 1 91 ? -8.072 -3.914 4.399 1.00 94.81 91 THR A N 1
ATOM 658 C CA . THR A 1 91 ? -9.523 -3.651 4.394 1.00 94.81 91 THR A CA 1
ATOM 659 C C . THR A 1 91 ? -10.221 -4.142 5.662 1.00 94.81 91 THR A C 1
ATOM 661 O O . THR A 1 91 ? -11.330 -3.710 5.964 1.00 94.81 91 THR A O 1
ATOM 664 N N . GLY A 1 92 ? -9.573 -5.031 6.412 1.00 92.44 92 GLY A N 1
ATOM 665 C CA . GLY A 1 92 ? -10.085 -5.657 7.624 1.00 92.44 92 GLY A CA 1
ATOM 666 C C . GLY A 1 92 ? -8.975 -6.418 8.344 1.00 92.44 92 GLY A C 1
ATOM 667 O O . GLY A 1 92 ? -7.976 -6.788 7.729 1.00 92.44 92 GLY A O 1
ATOM 668 N N . VAL A 1 93 ? -9.158 -6.665 9.639 1.00 89.31 93 VAL A N 1
ATOM 669 C CA . VAL A 1 93 ? -8.295 -7.539 10.446 1.00 89.31 93 VAL A CA 1
ATOM 670 C C . VAL A 1 93 ? -9.174 -8.591 11.113 1.00 89.31 93 VAL A C 1
ATOM 672 O O . VAL A 1 93 ? -10.256 -8.272 11.604 1.00 89.31 93 VAL A O 1
ATOM 675 N N . SER A 1 94 ? -8.748 -9.853 11.087 1.00 80.81 94 SER A N 1
ATOM 676 C CA . SER A 1 94 ? -9.474 -10.944 11.742 1.00 80.81 94 SER A CA 1
ATOM 677 C C . SER A 1 94 ? -8.864 -11.184 13.117 1.00 80.81 94 SER A C 1
ATOM 679 O O . SER A 1 94 ? -7.706 -11.585 13.201 1.00 80.81 94 SER A O 1
ATOM 681 N N . GLY A 1 95 ? -9.647 -10.958 14.174 1.00 62.81 95 GLY A N 1
ATOM 682 C CA . GLY A 1 95 ? -9.240 -11.215 15.556 1.00 62.81 95 GLY A CA 1
ATOM 683 C C . GLY A 1 95 ? -9.312 -9.985 16.457 1.00 62.81 95 GLY A C 1
ATOM 684 O O . GLY A 1 95 ? -8.291 -9.359 16.733 1.00 62.81 95 GLY A O 1
ATOM 685 N N . VAL A 1 96 ? -10.523 -9.703 16.943 1.00 49.47 96 VAL A N 1
ATOM 686 C CA . VAL A 1 96 ? -10.788 -9.347 18.348 1.00 49.47 96 VAL A CA 1
ATOM 687 C C . VAL A 1 96 ? -11.852 -10.296 18.875 1.00 49.47 96 VAL A C 1
ATOM 689 O O . VAL A 1 96 ? -12.761 -10.632 18.079 1.00 49.47 96 VAL A O 1
#

Sequence (96 aa):
GKQAAINAALADVGNSYATGWNQPGECLVSVRRWLAAGGINFGYGGPNSGYVASGATQVSWSNVQPGDVVQYESAYSPDSWIGGVHTVLVTGVSGV

Foldseek 3Di:
DLVQLLVLQVVCPPDDWDDDPLTCPDQVNSVCRSVVSVVFHQDDAFLVVSCVVSVHDDDDPVPDAQSDKDWDADPVCRRDPPPPIHMDGHHHDPDD

Mean predicted aligned error: 4.04 Å

Solvent-accessible surface area (backbone atoms only — not comparable to full-atom values): 5738 Å² total; per-residue (Å²): 67,50,67,44,19,33,54,51,52,57,68,49,66,93,62,85,55,68,68,58,94,96,25,82,46,31,52,69,51,45,47,34,52,19,34,45,51,28,74,39,71,56,58,89,68,40,77,39,55,18,42,54,75,48,68,57,75,91,74,59,82,92,68,68,49,59,47,41,73,48,75,45,58,36,95,89,42,42,56,40,67,79,81,65,59,44,59,49,71,33,77,67,76,91,86,130

Radius of gyration: 13.17 Å; Cα contacts (8 Å, |Δi|>4): 141; chains: 1; bounding box: 32×25×36 Å